Protein AF-A0A9D8KTF1-F1 (afdb_monomer_lite)

Sequence (73 aa):
TPFDLDRHWIPERGQVPGHWHYDARYVVRAAADERFVVSEESLELAWRDIAAIAADAQADESLRRMARRWLAA

Foldseek 3Di:
DFLDKDKDWDPDDDPRHIDIDIDGHHDDDDDPDDDDDADPVRHDDDDDDLVCLLPDPPHDVVSNVSSVSVVVD

Organism: NCBI:txid83617

Secondary structure (DSSP, 8-state):
--SEEEEEEEPPBTTB--EEEEEEE------S-------SS--S-----HHHHHH-SSS-HHHHHHHHHHHT-

Radius of gyration: 15.06 Å; chains: 1; bounding box: 34×29×40 Å

Structure (mmCIF, N/CA/C/O backbone):
data_AF-A0A9D8KTF1-F1
#
_entry.id   AF-A0A9D8KTF1-F1
#
loop_
_atom_site.group_PDB
_atom_site.id
_atom_site.type_symbol
_atom_site.label_atom_id
_atom_site.label_alt_id
_atom_site.label_comp_id
_atom_site.label_asym_id
_atom_site.label_entity_id
_atom_site.label_seq_id
_atom_site.pdbx_PDB_ins_code
_atom_site.Cartn_x
_atom_site.Cartn_y
_atom_site.Cartn_z
_atom_site.occupancy
_atom_site.B_iso_or_equiv
_atom_site.auth_seq_id
_atom_site.auth_comp_id
_atom_site.auth_asym_id
_atom_site.auth_atom_id
_atom_site.pdbx_PDB_model_num
ATOM 1 N N . THR A 1 1 ? 3.124 -16.926 -0.121 1.00 84.38 1 THR A N 1
ATOM 2 C CA . THR A 1 1 ? 3.655 -16.098 0.984 1.00 84.38 1 THR A CA 1
ATOM 3 C C . THR A 1 1 ? 3.211 -14.664 0.766 1.00 84.38 1 THR A C 1
ATOM 5 O O . THR A 1 1 ? 3.000 -14.310 -0.391 1.00 84.38 1 THR A O 1
ATOM 8 N N . PRO A 1 2 ? 2.991 -13.864 1.824 1.00 90.88 2 PRO A N 1
ATOM 9 C CA . PRO A 1 2 ? 2.668 -12.449 1.657 1.00 90.88 2 PRO A CA 1
ATOM 10 C C . PRO A 1 2 ? 3.809 -11.731 0.927 1.00 90.88 2 PRO A C 1
ATOM 12 O O . PRO A 1 2 ? 4.979 -12.075 1.104 1.00 90.88 2 PRO A O 1
ATOM 15 N N . PHE A 1 3 ? 3.450 -10.759 0.093 1.00 94.81 3 PHE A N 1
ATOM 16 C CA . PHE A 1 3 ? 4.401 -9.939 -0.650 1.00 94.81 3 PHE A CA 1
ATOM 17 C C . PHE A 1 3 ? 5.050 -8.893 0.248 1.00 94.81 3 PHE A C 1
ATOM 19 O O . PHE A 1 3 ? 6.267 -8.760 0.226 1.00 94.81 3 PHE A O 1
ATOM 26 N N . ASP A 1 4 ? 4.255 -8.191 1.054 1.00 94.75 4 ASP A N 1
ATOM 27 C CA . ASP A 1 4 ? 4.723 -7.186 2.007 1.00 94.75 4 ASP A CA 1
ATOM 28 C C . ASP A 1 4 ? 3.944 -7.298 3.319 1.00 94.75 4 ASP A C 1
ATOM 30 O O . ASP A 1 4 ? 2.788 -7.732 3.331 1.00 94.75 4 ASP A O 1
ATOM 34 N N . LEU A 1 5 ? 4.596 -6.922 4.417 1.00 94.00 5 LEU A N 1
ATOM 35 C CA . LEU A 1 5 ? 3.968 -6.755 5.721 1.00 94.00 5 LEU A CA 1
ATOM 36 C C . LEU A 1 5 ? 4.255 -5.337 6.194 1.00 94.00 5 LEU A C 1
ATOM 38 O O . LEU A 1 5 ? 5.407 -4.905 6.169 1.00 94.00 5 LEU A O 1
ATOM 42 N N . ASP A 1 6 ? 3.218 -4.645 6.650 1.00 95.06 6 ASP A N 1
ATOM 43 C CA . ASP A 1 6 ? 3.342 -3.306 7.213 1.00 95.06 6 ASP A CA 1
ATOM 44 C C . ASP A 1 6 ? 2.607 -3.171 8.539 1.00 95.06 6 ASP A C 1
ATOM 46 O O . ASP A 1 6 ? 1.760 -3.991 8.896 1.00 95.06 6 ASP A O 1
ATOM 50 N N . ARG A 1 7 ? 2.916 -2.096 9.258 1.00 95.69 7 ARG A N 1
ATOM 51 C CA . ARG A 1 7 ? 2.172 -1.675 10.430 1.00 95.69 7 ARG A CA 1
ATOM 52 C C . ARG A 1 7 ? 2.074 -0.156 10.484 1.00 95.69 7 ARG A C 1
ATOM 54 O O . ARG A 1 7 ? 3.100 0.521 10.465 1.00 95.69 7 ARG A O 1
ATOM 61 N N . HIS A 1 8 ? 0.868 0.367 10.685 1.00 95.38 8 HIS A N 1
ATOM 62 C CA . HIS A 1 8 ? 0.645 1.797 10.900 1.00 95.38 8 HIS A CA 1
ATOM 63 C C . HIS A 1 8 ? -0.296 2.064 12.081 1.00 95.38 8 HIS A C 1
ATOM 65 O O . HIS A 1 8 ? -1.096 1.217 12.481 1.00 95.38 8 HIS A O 1
ATOM 71 N N . TRP A 1 9 ? -0.147 3.239 12.693 1.00 96.50 9 TRP A N 1
ATOM 72 C CA . TRP A 1 9 ? -0.975 3.667 13.818 1.00 96.50 9 TRP A CA 1
ATOM 73 C C . TRP A 1 9 ? -2.244 4.336 13.304 1.00 96.50 9 TRP A C 1
ATOM 75 O O . TRP A 1 9 ? -2.161 5.272 12.508 1.00 96.50 9 TRP A O 1
ATOM 85 N N . ILE A 1 10 ? -3.401 3.905 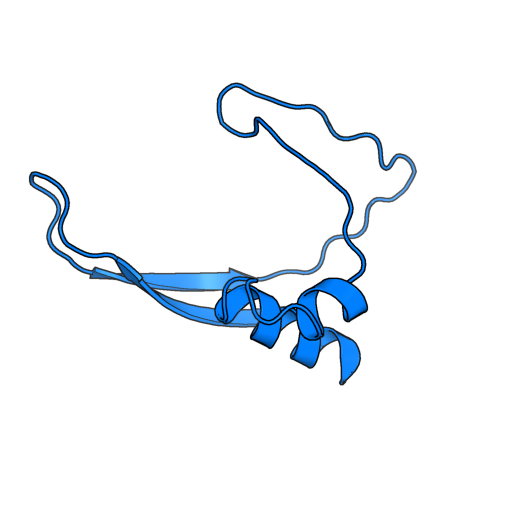13.802 1.00 95.88 10 ILE A N 1
ATOM 86 C CA . ILE A 1 10 ? -4.657 4.625 13.613 1.00 95.88 10 ILE A CA 1
ATOM 87 C C . ILE A 1 10 ? -4.981 5.366 14.913 1.00 95.88 10 ILE A C 1
ATOM 89 O O . ILE A 1 10 ? -5.077 4.727 15.966 1.00 95.88 10 ILE A O 1
ATOM 93 N N . PRO A 1 11 ? -5.131 6.704 14.874 1.00 97.44 11 PRO A N 1
ATOM 94 C CA . PRO A 1 11 ? -5.493 7.472 16.056 1.00 97.44 11 PRO A CA 1
ATOM 95 C C . PRO A 1 11 ? -6.919 7.144 16.510 1.00 97.44 11 PRO A C 1
ATOM 97 O O . PRO A 1 11 ? -7.743 6.672 15.727 1.00 97.44 11 PRO A O 1
ATOM 100 N N . GLU A 1 12 ? -7.206 7.430 17.778 1.00 98.19 12 GLU A N 1
ATOM 101 C CA . GLU A 1 12 ? -8.540 7.275 18.359 1.00 98.19 12 GLU A CA 1
ATOM 102 C C . GLU A 1 12 ? -9.609 7.997 17.527 1.00 98.19 12 GLU A C 1
ATOM 104 O O . GLU A 1 12 ? -9.405 9.121 17.057 1.00 98.19 12 GLU A O 1
ATOM 109 N N . ARG A 1 13 ? -10.765 7.346 17.356 1.00 96.12 13 ARG A N 1
ATOM 110 C CA . ARG A 1 13 ? -11.939 7.930 16.699 1.00 96.12 13 ARG A CA 1
ATOM 111 C C . ARG A 1 13 ? -13.206 7.562 17.461 1.00 96.12 13 ARG A C 1
ATOM 113 O O . ARG A 1 13 ? -13.620 6.404 17.484 1.00 96.12 13 ARG A O 1
ATOM 120 N N . GLY A 1 14 ? -13.850 8.566 18.053 1.00 96.12 14 GLY A N 1
ATOM 121 C CA . GLY A 1 14 ? -15.066 8.371 18.840 1.00 96.12 14 GLY A CA 1
ATOM 122 C C . GLY A 1 14 ? -14.805 7.457 20.035 1.00 96.12 14 GLY A C 1
ATOM 123 O O . GLY A 1 14 ? -14.010 7.789 20.900 1.00 96.12 14 GLY A O 1
ATOM 124 N N . GLN A 1 15 ? -15.473 6.305 20.079 1.00 96.88 15 GLN A N 1
ATOM 125 C CA . GLN A 1 15 ? -15.323 5.333 21.170 1.00 96.88 15 GLN A CA 1
ATOM 126 C C . GLN A 1 15 ? -14.268 4.250 20.889 1.00 96.88 15 GLN A C 1
ATOM 128 O O . GLN A 1 15 ? -14.128 3.322 21.681 1.00 96.88 15 GLN A O 1
ATOM 133 N N . VAL A 1 16 ? -13.552 4.327 19.763 1.00 97.12 16 VAL A N 1
ATOM 134 C CA . VAL A 1 16 ? -12.534 3.340 19.381 1.00 97.12 16 VAL A CA 1
ATOM 135 C C . VAL A 1 16 ? -11.149 3.888 19.735 1.00 97.12 16 VAL A C 1
ATOM 137 O O . VAL A 1 16 ? -10.709 4.821 19.055 1.00 97.12 16 VAL A O 1
ATOM 140 N N . PRO A 1 17 ? -10.447 3.322 20.743 1.00 98.12 17 PRO A N 1
ATOM 141 C CA . PRO A 1 17 ? -9.104 3.757 21.118 1.00 98.12 17 PRO A CA 1
ATOM 142 C C . PRO A 1 17 ? -8.129 3.658 19.949 1.00 98.12 17 PRO A C 1
ATOM 144 O O . PRO A 1 17 ? -8.280 2.807 19.068 1.00 98.12 17 PRO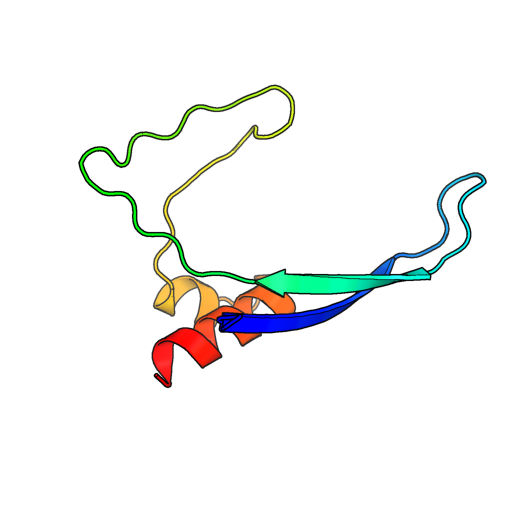 A O 1
ATOM 147 N N . GLY A 1 18 ? -7.092 4.494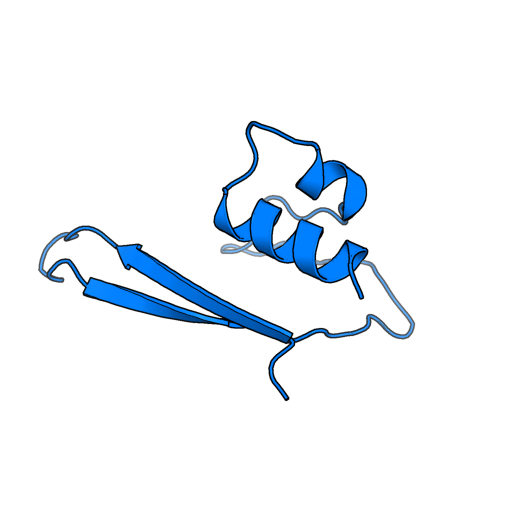 19.964 1.00 98.25 18 GLY A N 1
ATOM 148 C CA . GLY A 1 18 ? -6.006 4.375 18.996 1.00 98.25 18 GLY A CA 1
ATOM 149 C C . GLY A 1 18 ? -5.349 2.994 19.069 1.00 98.25 18 GLY A C 1
ATOM 150 O O . GLY A 1 18 ? -5.167 2.436 20.154 1.00 98.25 18 GLY A O 1
ATOM 151 N N . HIS A 1 19 ? -5.026 2.419 17.915 1.00 98.31 19 HIS A N 1
ATOM 152 C CA . HIS A 1 19 ? -4.490 1.064 17.830 1.00 98.31 19 HIS A CA 1
ATOM 153 C C . HIS A 1 19 ? -3.606 0.870 16.599 1.00 98.31 19 HIS A C 1
ATOM 155 O O . HIS A 1 19 ? -3.626 1.641 15.640 1.00 98.31 19 HIS A O 1
ATOM 161 N N . TRP A 1 20 ? -2.808 -0.195 16.640 1.00 98.00 20 TRP A N 1
ATOM 162 C CA . TRP A 1 20 ? -1.976 -0.610 15.519 1.00 98.00 20 TRP A CA 1
ATOM 163 C C . TRP A 1 20 ? -2.787 -1.425 14.515 1.00 98.00 20 TRP A C 1
ATOM 165 O O . TRP A 1 20 ? -3.402 -2.426 14.883 1.00 98.00 20 TRP A O 1
ATOM 175 N N . HIS A 1 21 ? -2.729 -1.022 13.249 1.00 97.19 21 HIS A N 1
ATOM 176 C CA . HIS A 1 21 ? -3.168 -1.821 12.108 1.00 97.19 21 HIS A CA 1
ATOM 177 C C . HIS A 1 21 ? -1.972 -2.569 11.534 1.00 97.19 21 HIS A C 1
ATOM 179 O O . HIS A 1 21 ? -0.882 -2.005 11.429 1.00 97.19 21 HIS A O 1
ATOM 185 N N . TYR A 1 22 ? -2.175 -3.843 11.202 1.00 96.19 22 TYR A N 1
ATOM 186 C CA . TYR A 1 22 ? -1.177 -4.700 10.567 1.00 96.19 22 TYR A CA 1
ATOM 187 C C . TYR A 1 22 ? -1.673 -5.072 9.173 1.00 96.19 22 TYR A C 1
ATOM 189 O O . TYR A 1 22 ? -2.684 -5.764 9.041 1.00 96.19 22 TYR A O 1
ATOM 197 N N . ASP A 1 23 ? -0.940 -4.656 8.145 1.00 95.44 23 ASP A N 1
ATOM 198 C CA . ASP A 1 23 ? -1.321 -4.883 6.756 1.00 95.44 23 ASP A CA 1
ATOM 199 C C . ASP A 1 23 ? -0.575 -6.104 6.216 1.00 95.44 23 ASP A C 1
ATOM 201 O O . ASP A 1 23 ? 0.657 -6.118 6.159 1.00 95.44 23 ASP A O 1
ATOM 205 N N . ALA A 1 24 ? -1.318 -7.109 5.753 1.00 95.81 24 ALA A N 1
ATOM 206 C CA . ALA A 1 24 ? -0.770 -8.212 4.973 1.00 95.81 24 ALA A CA 1
ATOM 207 C C . ALA A 1 24 ? -1.086 -8.007 3.490 1.00 95.81 24 ALA A C 1
ATOM 209 O O . ALA A 1 24 ? -2.245 -8.065 3.082 1.00 95.81 24 ALA A O 1
ATOM 210 N N . ARG A 1 25 ? -0.055 -7.770 2.675 1.00 95.50 25 ARG A N 1
ATOM 211 C CA . ARG A 1 25 ? -0.221 -7.429 1.257 1.00 95.50 25 ARG A CA 1
ATOM 212 C C . ARG A 1 25 ? 0.099 -8.616 0.370 1.00 95.50 25 ARG A C 1
ATOM 214 O O . ARG A 1 25 ? 1.108 -9.298 0.555 1.00 95.50 25 ARG A O 1
ATOM 221 N N . TYR A 1 26 ? -0.751 -8.828 -0.6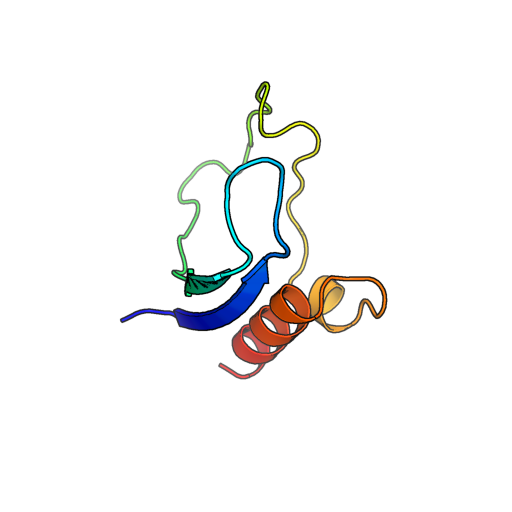24 1.00 95.75 26 TYR A N 1
ATOM 222 C CA . TYR A 1 26 ? -0.625 -9.888 -1.615 1.00 95.75 26 TYR A CA 1
ATOM 223 C C . TYR A 1 26 ? -0.639 -9.289 -3.012 1.00 95.75 26 TYR A C 1
ATOM 225 O O . TYR A 1 26 ? -1.268 -8.261 -3.254 1.00 95.75 26 TYR A O 1
ATOM 233 N N . VAL A 1 27 ? 0.048 -9.959 -3.929 1.00 93.94 27 VAL A N 1
ATOM 234 C CA . VAL A 1 27 ? 0.023 -9.611 -5.346 1.00 93.94 27 VAL A CA 1
ATOM 235 C C . VAL A 1 27 ? -1.040 -10.457 -6.018 1.00 93.94 27 VAL A C 1
ATOM 237 O O . VAL A 1 27 ? -1.016 -11.685 -5.928 1.00 93.94 27 VAL A O 1
ATOM 240 N N . VAL A 1 28 ? -1.956 -9.789 -6.706 1.00 92.44 28 VAL A N 1
ATOM 241 C CA . VAL A 1 28 ? -2.926 -10.414 -7.600 1.00 92.44 28 VAL A CA 1
ATOM 242 C C . VAL A 1 28 ? -2.673 -9.926 -9.016 1.00 92.44 28 VAL A C 1
ATOM 244 O O . VAL A 1 28 ? -2.179 -8.819 -9.227 1.00 92.44 28 VAL A O 1
ATOM 247 N N . ARG A 1 29 ? -3.001 -10.765 -9.995 1.00 91.75 29 ARG A N 1
ATOM 248 C CA . ARG A 1 29 ? -2.870 -10.439 -11.412 1.00 91.75 29 ARG A CA 1
ATOM 249 C C . ARG A 1 29 ? -4.259 -10.355 -12.032 1.00 91.75 29 ARG A C 1
ATOM 251 O O . ARG A 1 29 ? -5.007 -11.329 -11.969 1.00 91.75 29 ARG A O 1
ATOM 258 N N . ALA A 1 30 ? -4.572 -9.225 -12.661 1.00 91.38 30 ALA A N 1
ATOM 259 C CA . ALA A 1 30 ? -5.712 -9.139 -13.565 1.00 91.38 30 ALA A CA 1
ATOM 260 C C . ALA A 1 30 ? -5.439 -10.038 -14.782 1.00 91.38 30 ALA A C 1
ATOM 262 O O . ALA A 1 30 ? -4.367 -9.968 -15.385 1.00 91.38 30 ALA A O 1
ATOM 263 N N . ALA A 1 31 ? -6.356 -10.960 -15.081 1.00 88.81 31 ALA A N 1
ATOM 264 C CA . ALA A 1 31 ? -6.126 -11.974 -16.108 1.00 88.81 31 ALA A CA 1
ATOM 265 C C . ALA A 1 31 ? -6.492 -11.470 -17.510 1.00 88.81 31 ALA A C 1
ATOM 267 O O . ALA A 1 31 ? -5.616 -11.339 -18.357 1.00 88.81 31 ALA A O 1
ATOM 268 N N . ALA A 1 32 ? -7.780 -11.221 -17.756 1.00 90.50 32 ALA A N 1
ATOM 269 C CA . ALA A 1 32 ? -8.303 -10.947 -19.097 1.00 90.50 32 ALA A CA 1
ATOM 270 C C . ALA A 1 32 ? -8.899 -9.542 -19.265 1.00 90.50 32 ALA A C 1
ATOM 272 O O . ALA A 1 32 ? -9.043 -9.080 -20.392 1.00 90.50 32 ALA A O 1
ATOM 273 N N . ASP A 1 33 ? -9.264 -8.879 -18.168 1.00 90.62 33 ASP A N 1
ATOM 274 C CA . ASP A 1 33 ? -9.902 -7.565 -18.179 1.00 90.62 33 ASP A CA 1
ATOM 275 C C . ASP A 1 33 ? -9.334 -6.717 -17.041 1.00 90.62 33 ASP A C 1
ATOM 277 O O . ASP A 1 33 ? -9.170 -7.196 -15.917 1.00 90.62 33 ASP A O 1
ATOM 281 N N . GLU A 1 34 ? -9.028 -5.467 -17.360 1.00 90.69 34 GLU A N 1
ATOM 282 C CA . GLU A 1 34 ? -8.449 -4.478 -16.451 1.00 90.69 34 GLU A CA 1
ATOM 283 C C . GLU A 1 34 ? -9.438 -3.339 -16.159 1.00 90.69 34 GLU A C 1
ATOM 285 O O . GLU A 1 34 ? -9.120 -2.410 -15.419 1.00 90.69 34 GLU A O 1
ATOM 290 N N . ARG A 1 35 ? -10.662 -3.372 -16.703 1.00 93.38 35 ARG A N 1
ATOM 291 C CA . ARG A 1 35 ? -11.683 -2.370 -16.376 1.00 93.38 35 ARG A CA 1
ATOM 292 C C . ARG A 1 35 ? -12.084 -2.493 -14.907 1.00 93.38 35 ARG A C 1
ATOM 294 O O . ARG A 1 35 ? -12.574 -3.532 -14.472 1.00 93.38 35 ARG A O 1
ATOM 301 N N . PHE A 1 36 ? -11.906 -1.413 -14.155 1.00 92.06 36 PHE A N 1
ATOM 302 C CA . PHE A 1 36 ? -12.383 -1.307 -12.779 1.00 92.06 36 PHE A CA 1
ATOM 303 C C . PHE A 1 36 ? -13.791 -0.699 -12.726 1.00 92.06 36 PHE A C 1
ATOM 305 O O . PHE A 1 36 ? -14.215 0.014 -13.636 1.00 92.06 36 PHE A O 1
ATOM 312 N N . VAL A 1 37 ? -14.511 -0.969 -11.636 1.00 92.69 37 VAL A N 1
ATOM 313 C CA . VAL A 1 37 ? -15.848 -0.429 -11.359 1.00 92.69 37 VAL A CA 1
ATOM 314 C C . VAL A 1 37 ? -15.776 0.370 -10.064 1.00 92.69 37 VAL A C 1
ATOM 316 O O . VAL A 1 37 ? -15.277 -0.131 -9.059 1.00 92.69 37 VAL A O 1
ATOM 319 N N . VAL A 1 38 ? -16.252 1.613 -10.101 1.00 95.38 38 VAL A N 1
ATOM 320 C CA . VAL A 1 38 ? -16.378 2.466 -8.911 1.00 95.38 38 VAL A CA 1
ATOM 321 C C . VAL A 1 38 ? -17.577 2.037 -8.062 1.00 95.38 38 VAL A C 1
ATOM 323 O O . VAL A 1 38 ? -18.543 1.471 -8.573 1.00 95.38 38 VAL A O 1
ATOM 326 N N . SER A 1 39 ? -17.526 2.311 -6.764 1.00 95.19 39 SER A N 1
ATOM 327 C CA . SER A 1 39 ? -18.597 2.009 -5.809 1.00 95.19 39 SER A CA 1
ATOM 328 C C . SER A 1 39 ? -18.754 3.147 -4.803 1.00 95.19 39 SER A C 1
ATOM 330 O O . SER A 1 39 ? -17.973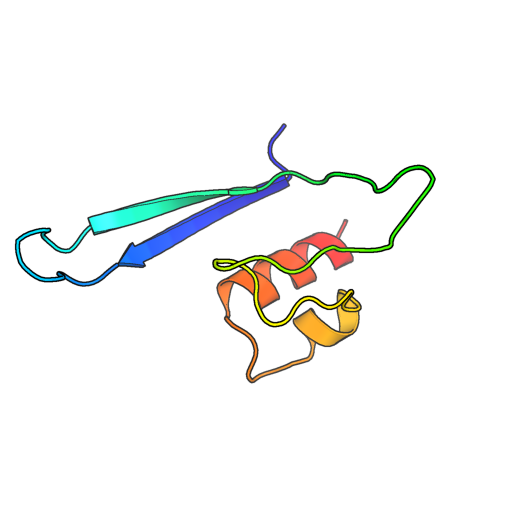 4.094 -4.820 1.00 95.19 39 SER A O 1
ATOM 332 N N . GLU A 1 40 ? -19.725 3.041 -3.895 1.00 96.00 40 GLU A N 1
ATOM 333 C CA . GLU A 1 40 ? -19.898 4.005 -2.794 1.00 96.00 40 GLU A CA 1
ATOM 334 C C . GLU A 1 40 ? -18.648 4.129 -1.904 1.00 96.00 40 GLU A C 1
ATOM 336 O O . GLU A 1 40 ? -18.410 5.180 -1.316 1.00 96.00 40 GLU A O 1
ATOM 341 N N . GLU A 1 41 ? -17.819 3.085 -1.848 1.00 94.56 41 GLU A N 1
ATOM 342 C CA . GLU A 1 41 ? -16.573 3.067 -1.074 1.00 94.56 41 GLU A CA 1
ATOM 343 C C . GLU A 1 41 ? -15.328 3.355 -1.932 1.00 94.56 41 GLU A C 1
ATOM 345 O O . GLU A 1 41 ? -14.283 3.729 -1.406 1.00 94.56 41 GLU A O 1
ATOM 350 N N . SER A 1 42 ? -15.411 3.179 -3.255 1.00 93.62 42 SER A N 1
ATOM 351 C CA . SER A 1 42 ? -14.290 3.324 -4.195 1.00 93.62 42 SER A CA 1
ATOM 352 C C . SER A 1 42 ? -14.636 4.321 -5.293 1.00 93.62 42 SER A C 1
ATOM 354 O O . SER A 1 42 ? -15.097 3.943 -6.368 1.00 93.62 42 SER A O 1
ATOM 356 N N . LEU A 1 43 ? -14.418 5.603 -5.003 1.00 94.06 43 LEU A N 1
ATOM 357 C CA . LEU A 1 43 ? -14.907 6.714 -5.824 1.00 94.06 43 LEU A CA 1
ATOM 358 C C . LEU A 1 43 ? -13.963 7.087 -6.982 1.00 94.06 43 LEU A C 1
ATOM 360 O O . LEU A 1 43 ? -14.429 7.392 -8.075 1.00 94.06 43 LEU A O 1
ATOM 364 N N . GLU A 1 44 ? -12.644 7.036 -6.766 1.00 93.88 44 GLU A N 1
ATOM 365 C CA . GLU A 1 44 ? -11.625 7.440 -7.749 1.00 93.88 44 GLU A CA 1
ATOM 366 C C . GLU A 1 44 ? -10.568 6.346 -7.924 1.00 93.88 44 GLU A C 1
ATOM 368 O O . GLU A 1 44 ? -9.528 6.323 -7.264 1.00 93.88 44 GLU A O 1
ATOM 373 N N . LEU A 1 45 ? -10.851 5.405 -8.823 1.00 94.50 45 LEU A N 1
ATOM 374 C CA . LEU A 1 45 ? -9.945 4.307 -9.145 1.00 94.50 45 LEU A CA 1
ATOM 375 C C . LEU A 1 45 ? -9.093 4.644 -10.372 1.00 94.50 45 LEU A C 1
ATOM 377 O O . LEU A 1 45 ? -9.554 5.277 -11.320 1.00 94.50 45 LEU A O 1
ATOM 381 N N . ALA A 1 46 ? -7.839 4.201 -10.352 1.00 93.81 46 ALA A N 1
ATOM 382 C CA . ALA A 1 46 ? -6.929 4.299 -11.483 1.00 93.81 46 ALA A CA 1
ATOM 383 C C . ALA A 1 46 ? -5.859 3.209 -11.398 1.00 93.81 46 ALA A C 1
ATOM 385 O O . ALA A 1 46 ? -5.333 2.930 -10.319 1.00 93.81 46 ALA A O 1
ATOM 386 N N . TRP A 1 47 ? -5.472 2.659 -12.549 1.00 94.25 47 TRP A N 1
ATOM 387 C CA . TRP A 1 47 ? -4.207 1.940 -12.656 1.00 94.25 47 TRP A CA 1
ATOM 388 C C . TRP A 1 47 ? -3.058 2.943 -12.601 1.00 94.25 47 TRP A C 1
ATOM 390 O O . TRP A 1 47 ? -3.083 3.979 -13.266 1.00 94.25 47 TRP A O 1
ATOM 400 N N . ARG A 1 48 ? -2.053 2.647 -11.781 1.00 94.81 48 ARG A N 1
ATOM 401 C CA . ARG A 1 48 ? -0.889 3.506 -11.564 1.00 94.81 48 ARG A CA 1
ATOM 402 C C . ARG A 1 48 ? 0.375 2.700 -11.816 1.00 94.81 48 ARG A C 1
ATOM 404 O O . ARG A 1 48 ? 0.473 1.552 -11.391 1.00 94.81 48 ARG A O 1
ATOM 411 N N . ASP A 1 49 ? 1.342 3.326 -12.476 1.00 96.75 49 ASP A N 1
ATOM 412 C CA . ASP A 1 49 ? 2.676 2.757 -12.631 1.00 96.75 49 ASP A CA 1
ATOM 413 C C . ASP A 1 49 ? 3.381 2.698 -11.263 1.00 96.75 49 ASP A C 1
ATOM 415 O O . ASP A 1 49 ? 3.401 3.680 -10.515 1.00 96.75 49 ASP A O 1
ATOM 419 N N . ILE A 1 50 ? 3.973 1.548 -10.937 1.00 97.06 50 ILE A N 1
ATOM 420 C CA . ILE A 1 50 ? 4.700 1.339 -9.682 1.00 97.06 50 ILE A CA 1
ATOM 421 C C . ILE A 1 50 ? 5.914 2.271 -9.566 1.00 97.06 50 ILE A C 1
ATOM 423 O O . ILE A 1 50 ? 6.170 2.812 -8.489 1.00 97.06 50 ILE A O 1
ATOM 427 N N . ALA A 1 51 ? 6.648 2.504 -10.656 1.00 98.06 51 ALA A N 1
ATOM 428 C CA . ALA A 1 51 ? 7.779 3.426 -10.670 1.00 98.06 51 ALA A CA 1
ATOM 429 C C . ALA A 1 51 ? 7.332 4.865 -10.388 1.00 98.06 51 ALA A C 1
ATOM 431 O O . ALA A 1 51 ? 8.005 5.581 -9.643 1.00 98.06 51 ALA A O 1
ATOM 432 N N . ALA A 1 52 ? 6.166 5.266 -10.907 1.00 97.88 52 ALA A N 1
ATOM 433 C CA . ALA A 1 52 ? 5.593 6.576 -10.616 1.00 97.88 52 ALA A CA 1
ATOM 434 C C . ALA A 1 52 ? 5.234 6.717 -9.128 1.00 97.88 52 ALA A C 1
ATOM 436 O O . ALA A 1 52 ? 5.571 7.731 -8.522 1.00 97.88 52 ALA A O 1
ATOM 437 N N . ILE A 1 53 ? 4.638 5.687 -8.513 1.00 97.38 53 ILE A N 1
ATOM 438 C CA . ILE A 1 53 ? 4.346 5.683 -7.067 1.00 97.38 53 ILE A CA 1
ATOM 439 C C . ILE A 1 53 ? 5.639 5.788 -6.248 1.00 97.38 53 ILE A C 1
ATOM 441 O O . ILE A 1 53 ? 5.706 6.562 -5.298 1.00 97.38 53 ILE A O 1
ATOM 445 N N . ALA A 1 54 ? 6.684 5.032 -6.599 1.00 97.69 54 ALA A N 1
ATOM 446 C CA . ALA A 1 54 ? 7.952 5.062 -5.868 1.00 97.69 54 ALA A CA 1
ATOM 447 C C . ALA A 1 54 ? 8.631 6.447 -5.914 1.00 97.69 54 ALA A C 1
ATOM 449 O O . ALA A 1 54 ? 9.246 6.871 -4.925 1.00 97.69 54 ALA A O 1
ATOM 450 N N . ALA A 1 55 ? 8.517 7.137 -7.053 1.00 97.56 55 ALA A N 1
ATOM 451 C CA . ALA A 1 55 ? 9.103 8.453 -7.291 1.00 97.56 55 ALA A CA 1
ATOM 452 C C . ALA A 1 55 ? 8.280 9.612 -6.701 1.00 97.56 55 ALA A C 1
ATOM 454 O O . ALA A 1 55 ? 8.850 10.661 -6.396 1.00 97.56 55 ALA A O 1
ATOM 455 N N . ASP A 1 56 ? 6.972 9.438 -6.509 1.00 97.50 56 ASP A N 1
ATOM 456 C CA . ASP A 1 56 ? 6.096 10.477 -5.970 1.00 97.50 56 ASP A CA 1
ATOM 457 C C . ASP A 1 56 ? 6.388 10.732 -4.483 1.00 97.50 56 ASP A C 1
ATOM 459 O O . ASP A 1 56 ? 6.208 9.865 -3.631 1.00 97.50 56 ASP A O 1
ATOM 463 N N . ALA A 1 57 ? 6.863 11.936 -4.159 1.00 95.44 57 ALA A N 1
ATOM 464 C CA . ALA A 1 57 ? 7.151 12.347 -2.787 1.00 95.44 57 ALA A CA 1
ATOM 465 C C . ALA A 1 57 ? 5.895 12.703 -1.973 1.00 95.44 57 ALA A C 1
ATOM 467 O O . ALA A 1 57 ? 5.996 12.820 -0.754 1.00 95.44 57 ALA A O 1
ATOM 468 N N . GLN A 1 58 ? 4.750 12.904 -2.630 1.00 96.88 58 GLN A N 1
ATOM 469 C CA . GLN A 1 58 ? 3.464 13.202 -1.993 1.00 96.88 58 GLN A CA 1
ATOM 470 C C . GLN A 1 58 ? 2.618 11.945 -1.758 1.00 96.88 58 GLN A C 1
ATOM 472 O O . GLN A 1 58 ? 1.635 12.000 -1.021 1.00 96.88 58 GLN A O 1
ATOM 477 N N . ALA A 1 59 ? 2.987 10.813 -2.362 1.00 95.69 59 ALA A N 1
ATOM 478 C CA . ALA A 1 59 ? 2.342 9.537 -2.097 1.00 95.69 59 ALA A CA 1
ATOM 479 C C . ALA A 1 59 ? 2.586 9.075 -0.651 1.00 95.69 59 ALA A C 1
ATOM 481 O O . ALA A 1 59 ? 3.631 9.350 -0.056 1.00 95.69 59 ALA A O 1
ATOM 482 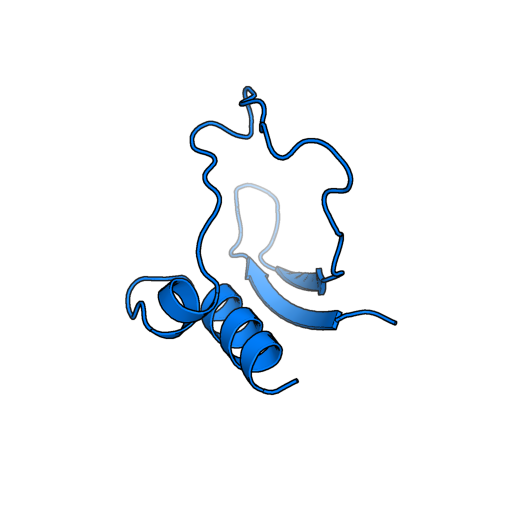N N . ASP A 1 60 ? 1.630 8.322 -0.107 1.00 94.94 60 ASP A N 1
ATOM 483 C CA . ASP A 1 60 ? 1.744 7.736 1.228 1.00 94.94 60 ASP A CA 1
ATOM 484 C C . ASP A 1 60 ? 3.018 6.878 1.358 1.00 94.94 60 ASP A C 1
ATOM 486 O O . ASP A 1 60 ? 3.337 6.065 0.482 1.00 94.94 60 ASP A O 1
ATOM 490 N N . GLU A 1 61 ? 3.758 7.040 2.459 1.00 94.75 61 GLU A N 1
ATOM 491 C CA . GLU A 1 61 ? 5.060 6.382 2.629 1.00 94.75 61 GLU A CA 1
ATOM 492 C C . GLU A 1 61 ? 4.944 4.852 2.639 1.00 94.75 61 GLU A C 1
ATOM 494 O O . GLU A 1 61 ? 5.841 4.161 2.148 1.00 94.75 61 GLU A O 1
ATOM 499 N N . SER A 1 62 ? 3.826 4.303 3.121 1.00 94.75 62 SER A N 1
ATOM 500 C CA . SER A 1 62 ? 3.569 2.867 3.067 1.00 94.75 62 SER A CA 1
ATOM 501 C C . SER A 1 62 ? 3.454 2.362 1.629 1.00 94.75 62 SER A C 1
ATOM 503 O O . SER A 1 62 ? 4.005 1.309 1.285 1.00 94.75 62 SER A O 1
ATOM 505 N N . LEU A 1 63 ? 2.763 3.110 0.764 1.00 95.50 63 LEU A N 1
ATOM 506 C CA . LEU A 1 63 ? 2.648 2.778 -0.657 1.00 95.50 63 LEU A CA 1
ATOM 507 C C . LEU A 1 63 ? 3.988 2.937 -1.378 1.00 95.50 63 LEU A C 1
ATOM 509 O O . LEU A 1 63 ? 4.363 2.066 -2.162 1.00 95.50 63 LEU A O 1
ATOM 513 N N . ARG A 1 64 ? 4.759 3.986 -1.066 1.00 96.94 64 ARG A N 1
ATOM 514 C CA . ARG A 1 64 ? 6.105 4.186 -1.629 1.00 96.94 64 ARG A CA 1
ATOM 515 C C . ARG A 1 64 ? 7.063 3.065 -1.241 1.00 96.94 64 ARG A C 1
ATOM 517 O O . ARG A 1 64 ? 7.812 2.579 -2.088 1.00 96.94 64 ARG A O 1
ATOM 524 N N . ARG A 1 65 ? 7.041 2.614 0.018 1.00 95.56 65 ARG A N 1
ATOM 525 C CA . ARG A 1 65 ? 7.851 1.478 0.489 1.00 95.56 65 ARG A CA 1
ATOM 526 C C . ARG A 1 65 ? 7.480 0.190 -0.246 1.00 95.56 65 ARG A C 1
ATOM 528 O O . ARG A 1 65 ? 8.372 -0.520 -0.707 1.00 95.56 65 ARG A O 1
ATOM 535 N N . MET A 1 66 ? 6.183 -0.079 -0.399 1.00 96.12 66 MET A N 1
ATOM 536 C CA . MET A 1 66 ? 5.678 -1.219 -1.169 1.00 96.12 66 MET A CA 1
ATOM 537 C C . MET A 1 66 ? 6.149 -1.158 -2.630 1.00 96.12 66 MET A C 1
ATOM 539 O O . MET A 1 66 ? 6.689 -2.138 -3.140 1.00 96.12 66 MET A O 1
ATOM 543 N N . ALA A 1 67 ? 6.045 0.008 -3.271 1.00 97.19 67 ALA A N 1
ATOM 544 C CA . ALA A 1 67 ? 6.489 0.211 -4.646 1.00 97.19 67 ALA A CA 1
ATOM 545 C C . ALA A 1 67 ? 8.006 0.002 -4.813 1.00 97.19 67 ALA A C 1
ATOM 547 O O . ALA A 1 67 ? 8.441 -0.695 -5.726 1.00 97.19 67 ALA A O 1
ATOM 548 N N . ARG A 1 68 ? 8.830 0.524 -3.895 1.00 96.62 68 ARG A N 1
ATOM 549 C CA . ARG A 1 68 ? 10.286 0.277 -3.900 1.00 96.62 68 ARG A CA 1
ATOM 550 C C . ARG A 1 68 ? 10.615 -1.207 -3.738 1.00 96.62 68 ARG A C 1
ATOM 552 O O . ARG A 1 68 ? 11.517 -1.698 -4.406 1.00 96.62 68 ARG A O 1
ATOM 559 N N . ARG A 1 69 ? 9.883 -1.923 -2.877 1.00 95.75 69 ARG A N 1
ATOM 560 C CA . ARG A 1 69 ? 10.043 -3.374 -2.707 1.00 95.75 69 ARG A CA 1
ATOM 561 C C . ARG A 1 69 ? 9.714 -4.131 -3.992 1.00 95.75 69 ARG A C 1
ATOM 563 O O . ARG A 1 69 ? 10.438 -5.057 -4.330 1.00 95.75 69 ARG A O 1
ATOM 570 N N . TRP A 1 70 ? 8.656 -3.730 -4.696 1.00 96.69 70 TRP A N 1
ATOM 571 C CA . TRP A 1 70 ? 8.283 -4.318 -5.985 1.00 96.69 70 TRP A CA 1
ATOM 572 C C . TRP A 1 70 ? 9.388 -4.155 -7.027 1.00 96.69 70 TRP A C 1
ATOM 574 O O . TRP A 1 70 ? 9.721 -5.109 -7.711 1.00 96.69 70 TRP A O 1
ATOM 584 N N . LEU A 1 71 ? 9.978 -2.963 -7.124 1.00 96.88 71 LEU A N 1
ATOM 585 C CA . LEU A 1 71 ? 11.021 -2.661 -8.111 1.00 96.88 71 LEU A CA 1
ATOM 586 C C . LEU A 1 71 ? 12.380 -3.307 -7.803 1.00 96.88 71 LEU A C 1
ATOM 588 O O . LEU A 1 71 ? 13.238 -3.359 -8.678 1.00 96.88 71 LEU A O 1
ATOM 592 N N . ALA A 1 72 ? 12.600 -3.738 -6.561 1.00 94.19 72 ALA A N 1
ATOM 593 C CA . ALA A 1 72 ? 13.830 -4.403 -6.135 1.00 94.19 72 ALA A CA 1
ATOM 594 C C . ALA A 1 72 ? 13.789 -5.934 -6.303 1.00 94.19 72 ALA A C 1
ATOM 596 O O . ALA A 1 72 ? 14.809 -6.584 -6.066 1.00 94.19 72 ALA A O 1
ATOM 597 N N . ALA A 1 73 ? 12.623 -6.496 -6.636 1.00 77.12 73 ALA A N 1
ATOM 598 C CA . ALA A 1 73 ? 12.411 -7.921 -6.884 1.00 77.12 73 ALA A CA 1
ATOM 599 C C . ALA A 1 73 ? 12.597 -8.257 -8.369 1.00 77.12 73 ALA A C 1
ATOM 601 O O . ALA A 1 73 ? 13.103 -9.370 -8.639 1.00 77.12 73 ALA A O 1
#

pLDDT: mean 94.89, std 3.22, range [77.12, 98.31]